Protein AF-A0A967GBX7-F1 (afdb_monomer_lite)

Radius of gyration: 18.9 Å; chains: 1; bounding box: 48×32×42 Å

Foldseek 3Di:
DDPPPPDPPPDPPPPPPPPPPDPVVVQVLFWKKWWAQPQFPHADDPPPDPQDHPGTDDMDTFPDWDDDPWKIKTKDKGAQDFDWRGFKMWIWRVDVHTHTDDIDGHYIDTGHSVDIDIDIDMDTDD

Structure (mmCIF, N/CA/C/O backbone):
data_AF-A0A967GBX7-F1
#
_entry.id   AF-A0A967GBX7-F1
#
loop_
_atom_site.group_PDB
_atom_site.id
_atom_site.type_symbol
_atom_site.label_atom_id
_atom_site.label_alt_id
_atom_site.label_comp_id
_atom_site.label_asym_id
_atom_site.label_entity_id
_atom_site.label_seq_id
_atom_site.pdbx_PDB_ins_code
_atom_site.Cartn_x
_atom_site.Cartn_y
_atom_site.Cartn_z
_atom_site.occupancy
_atom_site.B_iso_or_equiv
_atom_site.auth_seq_id
_atom_site.auth_comp_id
_atom_site.auth_asym_id
_atom_site.auth_atom_id
_atom_site.pdbx_PDB_model_num
ATOM 1 N N . LYS A 1 1 ? 31.416 17.698 -26.716 1.00 40.50 1 LYS A N 1
ATOM 2 C CA . LYS A 1 1 ? 32.212 16.446 -26.653 1.00 40.50 1 LYS A CA 1
ATOM 3 C C . LYS A 1 1 ? 31.393 15.458 -25.832 1.00 40.50 1 LYS A C 1
ATOM 5 O O . LYS A 1 1 ? 30.998 15.827 -24.737 1.00 40.50 1 LYS A O 1
ATOM 10 N N . ARG A 1 2 ? 30.985 14.326 -26.416 1.00 32.16 2 ARG A N 1
ATOM 11 C CA . ARG A 1 2 ? 30.110 13.332 -25.770 1.00 32.16 2 ARG A CA 1
ATOM 12 C C . ARG A 1 2 ? 30.964 12.475 -24.823 1.00 32.16 2 ARG A C 1
ATOM 14 O O . ARG A 1 2 ? 32.039 12.059 -25.227 1.00 32.16 2 ARG A O 1
ATOM 21 N N . TYR A 1 3 ? 30.505 12.261 -23.591 1.00 40.72 3 TYR A N 1
ATOM 22 C CA . TYR A 1 3 ? 31.227 11.570 -22.506 1.00 40.72 3 TYR A CA 1
ATOM 23 C C . TYR A 1 3 ? 31.066 10.031 -22.530 1.00 40.72 3 TYR A C 1
ATOM 25 O O . TYR A 1 3 ? 31.144 9.393 -21.490 1.00 40.72 3 TYR A O 1
ATOM 33 N N . PHE A 1 4 ? 30.826 9.424 -23.696 1.00 46.25 4 PHE A N 1
ATOM 34 C CA . PHE A 1 4 ? 30.486 7.993 -23.810 1.00 46.25 4 PHE A CA 1
ATOM 35 C C . PHE A 1 4 ? 31.475 7.184 -24.660 1.00 46.25 4 PHE A C 1
ATOM 37 O O . PHE A 1 4 ? 31.103 6.150 -25.200 1.00 46.25 4 PHE A O 1
ATOM 44 N N . ASP A 1 5 ? 32.715 7.652 -24.804 1.00 50.53 5 ASP A N 1
ATOM 45 C CA . ASP A 1 5 ? 33.678 7.074 -25.754 1.00 50.53 5 ASP A CA 1
ATOM 46 C C . ASP A 1 5 ? 34.916 6.451 -25.089 1.00 50.53 5 ASP A C 1
ATOM 48 O O . ASP A 1 5 ? 35.976 6.387 -25.696 1.00 50.53 5 ASP A O 1
ATOM 52 N N . ASP A 1 6 ? 34.782 5.966 -23.851 1.00 42.44 6 ASP A N 1
ATOM 53 C CA . ASP A 1 6 ? 35.813 5.144 -23.205 1.00 42.44 6 ASP A CA 1
ATOM 54 C C . ASP A 1 6 ? 35.265 3.745 -22.898 1.00 42.44 6 ASP A C 1
ATOM 56 O O . ASP A 1 6 ? 34.849 3.417 -21.789 1.00 42.44 6 ASP A O 1
ATOM 60 N N . GLY A 1 7 ? 35.261 2.917 -23.945 1.00 44.41 7 GLY A N 1
ATOM 61 C CA . GLY A 1 7 ? 35.648 1.508 -23.869 1.00 44.41 7 GLY A CA 1
ATOM 62 C C . GLY A 1 7 ? 35.101 0.677 -22.709 1.00 44.41 7 GLY A C 1
ATOM 63 O O . GLY A 1 7 ? 35.887 0.059 -21.990 1.00 44.41 7 GLY A O 1
ATOM 64 N N . TRP A 1 8 ? 33.777 0.561 -22.584 1.00 41.31 8 TRP A N 1
ATOM 65 C CA . TRP A 1 8 ? 33.173 -0.535 -21.823 1.00 41.31 8 TRP A CA 1
ATOM 66 C C . TRP A 1 8 ? 33.475 -1.867 -22.518 1.00 41.31 8 TRP A C 1
ATOM 68 O O . TRP A 1 8 ? 32.744 -2.330 -23.392 1.00 41.31 8 TRP A O 1
ATOM 78 N N . LYS A 1 9 ? 34.596 -2.485 -22.144 1.00 47.38 9 LYS A N 1
ATOM 79 C CA . LYS A 1 9 ? 34.824 -3.905 -22.388 1.00 47.38 9 LYS A CA 1
ATOM 80 C C . LYS A 1 9 ? 34.089 -4.659 -21.292 1.00 47.38 9 LYS A C 1
ATOM 82 O O . LYS A 1 9 ? 34.580 -4.743 -20.171 1.00 47.38 9 LYS A O 1
ATOM 87 N N . ILE A 1 10 ? 32.901 -5.159 -21.619 1.00 52.16 10 ILE A N 1
ATOM 88 C CA . ILE A 1 10 ? 32.262 -6.210 -20.831 1.00 52.16 10 ILE A CA 1
ATOM 89 C C . ILE A 1 10 ? 33.214 -7.402 -20.922 1.00 52.16 10 ILE A C 1
ATOM 91 O O . ILE A 1 10 ? 33.403 -7.967 -21.997 1.00 52.16 10 ILE A O 1
ATOM 95 N N . ASP A 1 11 ? 33.914 -7.690 -19.832 1.00 53.00 11 ASP A N 1
ATOM 96 C CA . ASP A 1 11 ? 34.740 -8.882 -19.745 1.00 53.00 11 ASP A CA 1
ATOM 97 C C . ASP A 1 11 ? 33.793 -10.099 -19.680 1.00 53.00 11 ASP A C 1
ATOM 99 O O . ASP A 1 11 ? 32.857 -10.118 -18.884 1.00 53.00 11 ASP A O 1
ATOM 103 N N . GLU A 1 12 ? 34.001 -11.086 -20.555 1.00 52.44 12 GLU A N 1
ATOM 104 C CA . GLU A 1 12 ? 33.157 -12.288 -20.688 1.00 52.44 12 GLU A CA 1
ATOM 105 C C . GLU A 1 12 ? 33.300 -13.284 -19.512 1.00 52.44 12 GLU A C 1
ATOM 107 O O . GLU A 1 12 ? 32.675 -14.343 -19.512 1.00 52.44 12 GLU A O 1
ATOM 112 N N . THR A 1 13 ? 34.120 -12.970 -18.504 1.00 51.28 13 THR A N 1
ATOM 113 C CA . THR A 1 13 ? 34.347 -13.763 -17.281 1.00 51.28 13 THR A CA 1
ATOM 114 C C . THR A 1 13 ? 33.758 -13.141 -16.011 1.00 51.28 13 THR A C 1
ATOM 116 O O . THR A 1 13 ? 33.597 -13.845 -15.012 1.00 51.28 13 THR A O 1
ATOM 119 N N . SER A 1 14 ? 33.372 -11.867 -16.039 1.00 51.16 14 SER A N 1
ATOM 120 C CA . SER A 1 14 ? 32.526 -11.247 -15.023 1.00 51.16 14 SER A CA 1
ATOM 121 C C . SER A 1 14 ? 31.066 -11.572 -15.329 1.00 51.16 14 SER A C 1
ATOM 123 O O . SER A 1 14 ? 30.671 -11.506 -16.495 1.00 51.16 14 SER A O 1
ATOM 125 N N . PRO A 1 15 ? 30.226 -11.911 -14.331 1.00 43.91 15 PRO A N 1
ATOM 126 C CA . PRO A 1 15 ? 28.798 -12.040 -14.572 1.00 43.91 15 PRO A CA 1
ATOM 127 C C . PRO A 1 15 ? 28.324 -10.699 -15.123 1.00 43.91 15 PRO A C 1
ATOM 129 O O . PRO A 1 15 ? 28.358 -9.690 -14.417 1.00 43.91 15 PRO A O 1
ATOM 132 N N . ALA A 1 16 ? 27.978 -10.679 -16.410 1.00 50.06 16 ALA A N 1
ATOM 133 C CA . ALA A 1 16 ? 27.478 -9.493 -17.069 1.00 50.06 16 ALA A CA 1
ATOM 134 C C . ALA A 1 16 ? 26.362 -8.925 -16.191 1.00 50.06 16 ALA A C 1
ATOM 136 O O . ALA A 1 16 ? 25.396 -9.619 -15.866 1.00 50.06 16 ALA A O 1
ATOM 137 N N . ILE A 1 17 ? 26.546 -7.688 -15.732 1.00 50.66 17 ILE A N 1
ATOM 138 C CA . ILE A 1 17 ? 25.517 -6.976 -14.986 1.00 50.66 17 ILE A CA 1
ATOM 139 C C . ILE A 1 17 ? 24.431 -6.661 -16.014 1.00 50.66 17 ILE A C 1
ATOM 141 O O . ILE A 1 17 ? 24.465 -5.635 -16.689 1.00 50.66 17 ILE A O 1
ATOM 145 N N . TYR A 1 18 ? 23.514 -7.605 -16.207 1.00 49.22 18 TYR A N 1
ATOM 146 C CA . TYR A 1 18 ? 22.301 -7.389 -16.970 1.00 49.22 18 TYR A CA 1
ATOM 147 C C . TYR A 1 18 ? 21.404 -6.496 -16.117 1.00 49.22 18 TYR A C 1
ATOM 149 O O . TYR A 1 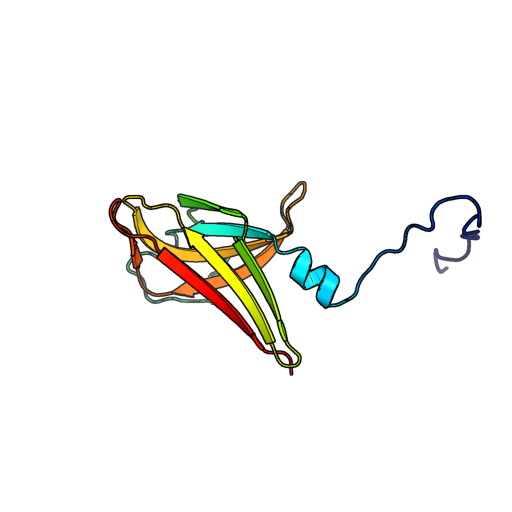18 ? 20.811 -6.947 -15.139 1.00 49.22 18 TYR A O 1
ATOM 157 N N . PHE A 1 19 ? 21.336 -5.213 -16.462 1.00 52.25 19 PHE A N 1
ATOM 158 C CA . PHE A 1 19 ? 20.254 -4.364 -15.988 1.00 52.25 19 PHE A CA 1
ATOM 159 C C . PHE A 1 19 ? 18.998 -4.779 -16.754 1.00 52.25 19 PHE A C 1
ATOM 161 O O . PHE A 1 19 ? 18.843 -4.465 -17.934 1.00 52.25 19 PHE A O 1
ATOM 168 N N . ASP A 1 20 ? 18.142 -5.562 -16.105 1.00 56.34 20 ASP A N 1
ATOM 169 C CA . ASP A 1 20 ? 16.808 -5.846 -16.618 1.00 56.34 20 ASP A CA 1
ATOM 170 C C . ASP A 1 20 ? 15.936 -4.601 -16.402 1.00 56.34 20 ASP A C 1
ATOM 172 O O . ASP A 1 20 ? 15.392 -4.374 -15.323 1.00 56.34 20 ASP A O 1
ATOM 176 N N . GLU A 1 21 ? 15.868 -3.752 -17.427 1.00 58.12 21 GLU A N 1
ATOM 177 C CA . GLU A 1 21 ? 14.995 -2.572 -17.476 1.00 58.12 21 GLU A CA 1
ATOM 178 C C . GLU A 1 21 ? 13.618 -2.894 -18.086 1.00 58.12 21 GLU A C 1
ATOM 180 O O . GLU A 1 21 ? 12.911 -1.998 -18.556 1.00 58.12 21 GLU A O 1
ATOM 185 N N . SER A 1 22 ? 13.216 -4.169 -18.134 1.00 76.31 22 SER A N 1
ATOM 186 C CA . SER A 1 22 ? 11.893 -4.523 -18.644 1.00 76.31 22 SER A CA 1
ATOM 187 C C . SER A 1 22 ? 10.783 -3.905 -17.788 1.00 76.31 22 SER A C 1
ATOM 189 O O . SER A 1 22 ? 10.927 -3.672 -16.585 1.00 76.31 22 SER A O 1
ATOM 191 N N . GLN A 1 23 ? 9.622 -3.664 -18.408 1.00 76.75 23 GLN A N 1
ATOM 192 C CA . GLN A 1 23 ? 8.431 -3.244 -17.665 1.00 76.75 23 GLN A CA 1
ATOM 193 C C . GLN A 1 23 ? 8.102 -4.234 -16.540 1.00 76.75 23 GLN A C 1
ATOM 195 O O . GLN A 1 23 ? 7.706 -3.820 -15.456 1.00 76.75 23 GLN A O 1
ATOM 200 N N . ASP A 1 24 ? 8.314 -5.530 -16.768 1.00 76.81 24 ASP A N 1
ATOM 201 C CA . ASP A 1 24 ? 8.067 -6.558 -15.761 1.00 76.81 24 ASP A CA 1
ATOM 202 C C . ASP A 1 24 ? 9.049 -6.451 -14.586 1.00 76.81 24 ASP A C 1
ATOM 204 O O . ASP A 1 24 ? 8.614 -6.529 -13.439 1.00 76.81 24 ASP A O 1
ATOM 208 N N . ALA A 1 25 ? 10.333 -6.167 -14.829 1.00 81.12 25 ALA A N 1
ATOM 209 C CA . ALA A 1 25 ? 11.292 -5.874 -13.762 1.00 81.12 25 ALA A CA 1
ATOM 210 C C . ALA A 1 25 ? 10.908 -4.617 -12.963 1.00 81.12 25 ALA A C 1
ATOM 212 O O . ALA A 1 25 ? 10.976 -4.627 -11.732 1.00 81.12 25 ALA A O 1
ATOM 213 N N . PHE A 1 26 ? 10.425 -3.563 -13.633 1.00 85.56 26 PHE A N 1
ATOM 214 C CA . PHE A 1 26 ? 9.888 -2.378 -12.957 1.00 85.56 26 PHE A CA 1
ATOM 215 C C . PHE A 1 26 ? 8.716 -2.734 -12.031 1.00 85.56 26 PHE A C 1
ATOM 217 O O . PHE A 1 26 ? 8.726 -2.352 -10.861 1.00 85.56 26 PHE A O 1
ATOM 224 N N . TYR A 1 27 ? 7.727 -3.485 -12.525 1.00 88.38 27 TYR A N 1
ATOM 225 C CA . TYR A 1 27 ? 6.542 -3.848 -11.744 1.00 88.38 27 TYR A CA 1
ATOM 226 C C . TYR A 1 27 ? 6.856 -4.808 -10.594 1.00 88.38 27 TYR A C 1
ATOM 228 O O . TYR A 1 27 ? 6.358 -4.614 -9.484 1.00 88.38 27 TYR A O 1
ATOM 236 N N . ASN A 1 28 ? 7.723 -5.793 -10.833 1.00 88.88 28 ASN A N 1
ATOM 237 C CA . ASN A 1 28 ? 8.187 -6.737 -9.814 1.00 88.88 28 ASN A CA 1
ATOM 238 C C . ASN A 1 28 ? 9.054 -6.061 -8.745 1.00 88.88 28 ASN A C 1
ATOM 240 O O . ASN A 1 28 ? 9.144 -6.551 -7.624 1.00 88.88 28 ASN A O 1
ATOM 244 N N . GLY A 1 29 ? 9.673 -4.921 -9.065 1.00 91.81 29 GLY A N 1
ATOM 245 C CA . GLY A 1 29 ? 10.398 -4.103 -8.098 1.00 91.81 29 GLY A CA 1
ATOM 246 C C . GLY A 1 29 ? 9.494 -3.393 -7.087 1.00 91.81 29 GLY A C 1
ATOM 247 O O . GLY A 1 29 ? 9.991 -2.916 -6.070 1.00 91.81 29 GLY A O 1
ATOM 248 N N . ILE A 1 30 ? 8.183 -3.298 -7.330 1.00 95.19 30 ILE A N 1
ATOM 249 C CA . ILE A 1 30 ? 7.228 -2.650 -6.422 1.00 95.19 30 ILE A CA 1
ATOM 250 C C . ILE A 1 30 ? 6.760 -3.666 -5.381 1.00 95.19 30 ILE A C 1
ATOM 252 O O . ILE A 1 30 ? 5.804 -4.405 -5.601 1.00 95.19 30 ILE A O 1
ATOM 256 N N . THR A 1 31 ? 7.440 -3.701 -4.238 1.00 97.19 31 THR A N 1
ATOM 257 C CA . THR A 1 31 ? 7.196 -4.708 -3.193 1.00 97.19 31 THR A CA 1
ATOM 258 C C . THR A 1 31 ? 6.864 -4.117 -1.834 1.00 97.19 31 THR A C 1
ATOM 260 O O . THR A 1 31 ? 6.496 -4.866 -0.936 1.00 97.19 31 THR A O 1
ATOM 263 N N . LYS A 1 32 ? 6.941 -2.795 -1.654 1.00 97.69 32 LYS A N 1
ATOM 264 C CA . LYS A 1 32 ? 6.576 -2.130 -0.398 1.00 97.69 32 LYS A CA 1
ATOM 265 C C . LYS A 1 32 ? 5.299 -1.319 -0.568 1.00 97.69 32 LYS A C 1
ATOM 267 O O . LYS A 1 32 ? 5.127 -0.638 -1.575 1.00 97.69 32 LYS A O 1
ATOM 272 N N . TRP A 1 33 ? 4.444 -1.340 0.448 1.00 97.81 33 TRP A N 1
ATOM 273 C CA . TRP A 1 33 ? 3.275 -0.471 0.543 1.00 97.81 33 TRP A CA 1
ATOM 274 C C . TRP A 1 33 ? 3.292 0.339 1.838 1.00 97.81 33 TRP A C 1
ATOM 276 O O . TRP A 1 33 ? 3.832 -0.097 2.860 1.00 97.81 33 TRP A O 1
ATOM 286 N N . VAL A 1 34 ? 2.682 1.522 1.793 1.00 97.50 34 VAL A N 1
ATOM 287 C CA . VAL A 1 34 ? 2.427 2.377 2.957 1.00 97.50 34 VAL A CA 1
ATOM 288 C C . VAL A 1 34 ? 1.016 2.951 2.840 1.00 97.50 34 VAL A C 1
ATOM 290 O O . VAL A 1 34 ? 0.617 3.410 1.773 1.00 97.50 34 VAL A O 1
ATOM 293 N N . LEU A 1 35 ? 0.256 2.898 3.929 1.00 97.12 35 LEU A N 1
ATOM 294 C CA . LEU A 1 35 ? -1.063 3.507 4.067 1.00 97.12 35 LEU A CA 1
ATOM 295 C C . LEU A 1 35 ? -0.974 4.748 4.942 1.00 97.12 35 LEU A C 1
ATOM 297 O O . LEU A 1 35 ? -0.239 4.756 5.935 1.00 97.12 35 LEU A O 1
ATOM 301 N N . GLY A 1 36 ? -1.757 5.762 4.588 1.00 95.19 36 GLY A N 1
ATOM 302 C CA . GLY A 1 36 ? -1.702 7.081 5.202 1.00 95.19 36 GLY A CA 1
ATOM 303 C C . GLY A 1 36 ? -3.071 7.658 5.524 1.00 95.19 36 GLY A C 1
ATOM 304 O O . GLY A 1 36 ? -4.108 7.118 5.123 1.00 95.19 36 GLY A O 1
ATOM 305 N N . THR A 1 37 ? -3.060 8.743 6.294 1.00 94.56 37 THR A N 1
ATOM 306 C CA . THR A 1 37 ? -4.262 9.478 6.713 1.00 94.56 37 THR A CA 1
ATOM 307 C C . THR A 1 37 ? -4.202 10.966 6.361 1.00 94.56 37 THR A C 1
ATOM 309 O O . THR A 1 37 ? -4.919 11.752 6.984 1.00 94.56 37 THR A O 1
ATOM 312 N N . GLY A 1 38 ? -3.330 11.377 5.432 1.00 89.69 38 GLY A N 1
ATOM 313 C CA . GLY A 1 38 ? -3.139 12.780 5.043 1.00 89.69 38 GLY A CA 1
ATOM 314 C C . GLY A 1 38 ? -4.434 13.428 4.565 1.00 89.69 38 GLY A C 1
ATOM 315 O O . GLY A 1 38 ? -4.784 14.525 4.992 1.00 89.69 38 GLY A O 1
ATOM 316 N N . ASN A 1 39 ? -5.229 12.675 3.806 1.00 87.25 39 ASN A N 1
ATOM 317 C CA . ASN A 1 39 ? -6.476 13.144 3.213 1.00 87.25 39 ASN A CA 1
ATOM 318 C C . ASN A 1 39 ? -7.739 12.660 3.961 1.00 87.25 39 ASN A C 1
ATOM 320 O O . ASN A 1 39 ? -8.753 12.310 3.358 1.00 87.25 39 ASN A O 1
ATOM 324 N N . LYS A 1 40 ? -7.658 12.519 5.291 1.00 87.31 40 LYS A N 1
ATOM 325 C CA . LYS A 1 40 ? -8.776 12.029 6.114 1.00 87.31 40 LYS A CA 1
ATOM 326 C C . LYS A 1 40 ? -9.893 13.068 6.236 1.00 87.31 40 LYS A C 1
ATOM 328 O O . LYS A 1 40 ? -9.658 14.199 6.658 1.00 87.31 40 LYS A O 1
ATOM 333 N N . GLY A 1 41 ? -11.133 12.650 5.991 1.00 82.62 41 GLY A N 1
ATOM 334 C CA . GLY A 1 41 ? -12.330 13.486 6.148 1.00 82.62 41 GLY A CA 1
ATOM 335 C C . GLY A 1 41 ? -12.456 14.597 5.101 1.00 82.62 41 GLY A C 1
ATOM 336 O O . GLY A 1 41 ? -13.381 15.408 5.173 1.00 82.62 41 GLY A O 1
ATOM 337 N N . THR A 1 42 ? -11.552 14.626 4.125 1.00 83.75 42 THR A N 1
ATOM 338 C CA . THR A 1 42 ? -11.575 15.504 2.958 1.00 83.75 42 THR A CA 1
ATOM 339 C C . THR A 1 42 ? -12.003 14.700 1.730 1.00 83.75 42 THR A C 1
ATOM 341 O O . THR A 1 42 ? -11.966 13.469 1.706 1.00 83.75 42 THR A O 1
ATOM 344 N N . THR A 1 43 ? -12.468 15.385 0.685 1.00 83.94 43 THR A N 1
ATOM 345 C CA . THR A 1 43 ? -12.676 14.711 -0.606 1.00 83.94 43 THR A CA 1
ATOM 346 C C . THR A 1 43 ? -11.302 14.384 -1.195 1.00 83.94 43 THR A C 1
ATOM 348 O O . THR A 1 43 ? -10.450 15.268 -1.165 1.00 83.94 43 THR A O 1
ATOM 351 N N . PRO A 1 44 ? -11.057 13.162 -1.707 1.00 80.31 44 PRO A N 1
ATOM 352 C CA . PRO A 1 44 ? -9.830 12.835 -2.434 1.00 80.31 44 PRO A CA 1
ATOM 353 C C . PRO A 1 44 ? -9.515 13.879 -3.504 1.00 80.31 44 PRO A C 1
ATOM 355 O O . PRO A 1 44 ? -10.287 14.039 -4.449 1.00 80.31 44 PRO A O 1
ATOM 358 N N . ASP A 1 45 ? -8.394 14.580 -3.341 1.00 75.62 45 ASP A N 1
ATOM 359 C CA . ASP A 1 45 ? -7.904 15.588 -4.278 1.00 75.62 45 ASP A CA 1
ATOM 360 C C . ASP A 1 45 ? -6.463 15.259 -4.672 1.00 75.62 45 ASP A C 1
ATOM 362 O O . ASP A 1 45 ? -5.540 15.340 -3.869 1.00 75.62 45 ASP A O 1
ATOM 366 N N . SER A 1 46 ? -6.270 14.865 -5.929 1.00 72.00 46 SER A N 1
ATOM 367 C CA . SER A 1 46 ? -4.957 14.496 -6.461 1.00 72.00 46 SER A CA 1
ATOM 368 C C . SER A 1 46 ? -4.080 15.696 -6.836 1.00 72.00 46 SER A C 1
ATOM 370 O O . SER A 1 46 ? -2.989 15.489 -7.363 1.00 72.00 46 SER A O 1
ATOM 372 N N . SER A 1 47 ? -4.553 16.934 -6.660 1.00 74.25 47 SER A N 1
ATOM 373 C CA . SER A 1 47 ? -3.820 18.140 -7.065 1.00 74.25 47 SER A CA 1
ATOM 374 C C . SER A 1 47 ? -2.772 18.614 -6.054 1.00 74.25 47 SER A C 1
ATOM 376 O O . SER A 1 47 ? -1.838 19.303 -6.460 1.00 74.25 47 SER A O 1
ATOM 378 N N . ASP A 1 48 ? -2.876 18.198 -4.787 1.00 63.25 48 ASP A N 1
ATOM 379 C CA . ASP A 1 48 ? -1.992 18.6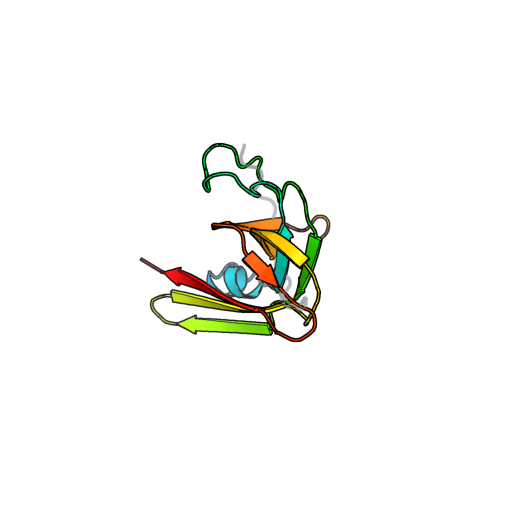26 -3.686 1.00 63.25 48 ASP A CA 1
ATOM 380 C C . ASP A 1 48 ? -1.025 17.524 -3.212 1.00 63.25 48 ASP A C 1
ATOM 382 O O . ASP A 1 48 ? -0.516 17.540 -2.096 1.00 63.25 48 ASP A O 1
ATOM 386 N N . PHE A 1 49 ? -0.756 16.520 -4.051 1.00 66.69 49 PHE A N 1
ATOM 387 C CA . PHE A 1 49 ? 0.145 15.442 -3.655 1.00 66.69 49 PHE A CA 1
ATOM 388 C C . PHE A 1 49 ? 1.616 15.867 -3.807 1.00 66.69 49 PHE A C 1
ATOM 390 O O . PHE A 1 49 ? 2.130 15.986 -4.921 1.00 66.69 49 PHE A O 1
ATOM 397 N N . THR A 1 50 ? 2.314 16.060 -2.683 1.00 65.94 50 THR A N 1
ATOM 398 C CA . THR A 1 50 ? 3.706 16.560 -2.628 1.00 65.94 50 THR A CA 1
ATOM 399 C C . THR A 1 50 ? 4.775 15.534 -3.033 1.00 65.94 50 THR A C 1
ATOM 401 O O . THR A 1 50 ? 5.969 15.838 -3.033 1.00 65.94 50 THR A O 1
ATOM 404 N N . GLY A 1 51 ? 4.362 14.343 -3.472 1.00 73.50 51 GLY A N 1
ATOM 405 C CA . GLY A 1 51 ? 5.251 13.313 -4.010 1.00 73.50 51 GLY A CA 1
ATOM 406 C C . GLY A 1 51 ? 5.685 12.256 -2.996 1.00 73.50 51 GLY A C 1
ATOM 407 O O . GLY A 1 51 ? 6.544 11.444 -3.327 1.00 73.50 51 GLY A O 1
ATOM 408 N N . ASP A 1 52 ? 5.085 12.232 -1.806 1.00 87.31 52 ASP A N 1
ATOM 409 C CA . ASP A 1 52 ? 5.177 11.135 -0.842 1.00 87.31 52 ASP A CA 1
ATOM 410 C C . ASP A 1 52 ? 3.927 11.099 0.047 1.00 87.31 52 ASP A C 1
ATOM 412 O O . ASP A 1 52 ? 3.061 11.965 -0.043 1.00 87.31 52 ASP A O 1
ATOM 416 N N . ILE A 1 53 ? 3.800 10.064 0.871 1.00 91.06 53 ILE A N 1
ATOM 417 C CA . ILE A 1 53 ? 2.675 9.913 1.787 1.00 91.06 53 ILE A CA 1
ATOM 418 C C . ILE A 1 53 ? 2.744 10.939 2.931 1.00 91.06 53 ILE A C 1
ATOM 420 O O . ILE A 1 53 ? 3.745 11.009 3.643 1.00 91.06 53 ILE A O 1
ATOM 424 N N . ASP A 1 54 ? 1.675 11.713 3.137 1.00 87.88 54 ASP A N 1
ATOM 425 C CA . ASP A 1 54 ? 1.691 12.850 4.071 1.00 87.88 54 ASP A CA 1
ATOM 426 C C . ASP A 1 54 ? 1.667 12.415 5.547 1.00 87.88 54 ASP A C 1
ATOM 428 O O . ASP A 1 54 ? 2.362 12.989 6.386 1.00 87.88 54 ASP A O 1
ATOM 432 N N . LEU A 1 55 ? 0.883 11.383 5.889 1.00 92.25 55 LEU A N 1
ATOM 433 C CA . LEU A 1 55 ? 0.748 10.879 7.266 1.00 92.25 55 LEU A CA 1
ATOM 434 C C . LEU A 1 55 ? 0.743 9.343 7.307 1.00 92.25 55 LEU A C 1
ATOM 436 O O . LEU A 1 55 ? -0.328 8.744 7.441 1.00 92.25 55 LEU A O 1
ATOM 440 N N . PRO A 1 56 ? 1.908 8.677 7.196 1.00 95.31 56 PRO A N 1
ATOM 441 C CA . PRO A 1 56 ? 1.987 7.221 7.173 1.00 95.31 56 PRO A CA 1
ATOM 442 C C . PRO A 1 56 ? 1.582 6.610 8.518 1.00 95.31 56 PRO A C 1
ATOM 444 O O . PRO A 1 56 ? 2.065 7.016 9.575 1.00 95.31 56 PRO A O 1
ATOM 447 N N . VAL A 1 57 ? 0.734 5.583 8.475 1.00 96.81 57 VAL A N 1
ATOM 448 C CA . VAL A 1 57 ? 0.227 4.890 9.674 1.00 96.81 57 VAL A CA 1
ATOM 449 C C . VAL A 1 57 ? 0.473 3.388 9.660 1.00 96.81 57 VAL A C 1
ATOM 451 O O . VAL A 1 57 ? 0.715 2.800 10.710 1.00 96.81 57 VAL A O 1
ATOM 454 N N . LEU A 1 58 ? 0.442 2.754 8.487 1.00 97.00 58 LEU A N 1
ATOM 455 C CA . LEU A 1 58 ? 0.684 1.320 8.328 1.00 97.00 58 LEU A CA 1
ATOM 456 C C . LEU A 1 58 ? 1.608 1.102 7.136 1.00 97.00 58 LEU A C 1
ATOM 458 O O . LEU A 1 58 ? 1.559 1.849 6.164 1.00 97.00 58 LEU A O 1
ATOM 462 N N . ASN A 1 59 ? 2.441 0.073 7.195 1.00 97.56 59 ASN A N 1
ATOM 463 C CA . ASN A 1 59 ? 3.285 -0.328 6.078 1.00 97.56 59 ASN A CA 1
ATOM 464 C C . ASN A 1 59 ? 3.470 -1.843 6.064 1.00 97.56 59 ASN A C 1
ATOM 466 O O . ASN A 1 59 ? 3.187 -2.527 7.052 1.00 97.56 59 ASN A O 1
ATOM 470 N N . GLY A 1 60 ? 3.967 -2.344 4.941 1.00 97.06 60 GLY A N 1
ATOM 471 C CA . GLY A 1 60 ? 4.322 -3.742 4.802 1.00 97.06 60 GLY A CA 1
ATOM 472 C C . GLY A 1 60 ? 4.868 -4.067 3.422 1.00 97.06 60 GLY A C 1
ATOM 473 O O . GLY A 1 60 ? 5.249 -3.187 2.644 1.00 97.06 60 GLY A O 1
ATOM 474 N N . THR A 1 61 ? 4.904 -5.363 3.142 1.00 97.44 61 THR A N 1
ATOM 475 C CA . THR A 1 61 ? 5.314 -5.920 1.855 1.00 97.44 61 THR A CA 1
ATOM 476 C C . THR A 1 61 ? 4.074 -6.357 1.083 1.00 97.44 61 THR A C 1
ATOM 478 O O . THR A 1 61 ? 3.091 -6.782 1.687 1.00 97.44 61 THR A O 1
ATOM 481 N N . VAL A 1 62 ? 4.096 -6.197 -0.238 1.00 96.81 62 VAL A N 1
ATOM 482 C CA . VAL A 1 62 ? 3.056 -6.711 -1.137 1.00 96.81 62 VAL A CA 1
ATOM 483 C C . VAL A 1 62 ? 3.027 -8.239 -1.047 1.00 96.81 62 VAL A C 1
ATOM 485 O O . VAL A 1 62 ? 4.082 -8.871 -1.074 1.00 96.81 62 VAL A O 1
ATOM 488 N N . ASP A 1 63 ? 1.833 -8.823 -0.956 1.00 95.56 63 ASP A N 1
ATOM 489 C CA . ASP A 1 63 ? 1.650 -10.267 -0.786 1.00 95.56 63 ASP A CA 1
ATOM 490 C C . ASP A 1 63 ? 1.777 -11.037 -2.099 1.00 95.56 63 ASP A C 1
ATOM 492 O O . ASP A 1 63 ? 2.371 -12.112 -2.132 1.00 95.56 63 ASP A O 1
ATOM 496 N N . ASP A 1 64 ? 1.205 -10.499 -3.178 1.00 95.00 64 ASP A N 1
ATOM 497 C CA . ASP A 1 64 ? 1.235 -11.128 -4.498 1.00 95.00 64 ASP A CA 1
ATOM 498 C C . ASP A 1 64 ? 1.267 -10.078 -5.615 1.00 95.00 64 ASP A C 1
ATOM 500 O O . ASP A 1 64 ? 0.660 -9.008 -5.504 1.00 95.00 64 ASP A O 1
ATOM 504 N N . ILE A 1 65 ? 1.959 -10.404 -6.706 1.00 93.38 65 ILE A N 1
ATOM 505 C CA . ILE A 1 65 ? 2.047 -9.579 -7.915 1.00 93.38 65 ILE A CA 1
ATOM 506 C C . ILE A 1 65 ? 1.647 -10.447 -9.101 1.00 93.38 65 ILE A C 1
ATOM 508 O O . ILE A 1 65 ? 2.292 -11.450 -9.408 1.00 93.38 65 ILE A O 1
ATOM 512 N N . ARG A 1 66 ? 0.591 -10.041 -9.806 1.00 92.19 66 ARG A N 1
ATOM 513 C CA . ARG A 1 66 ? 0.079 -10.759 -10.978 1.00 92.19 66 ARG A CA 1
ATOM 514 C C . ARG A 1 66 ? 0.230 -9.893 -12.211 1.00 92.19 66 ARG A C 1
ATOM 516 O O . ARG A 1 66 ? -0.371 -8.825 -12.317 1.00 92.19 66 ARG A O 1
ATOM 523 N N . VAL A 1 67 ? 1.020 -10.379 -13.159 1.00 88.38 67 VAL A N 1
ATOM 524 C CA . VAL A 1 67 ? 1.237 -9.724 -14.446 1.00 88.38 67 VAL A CA 1
ATOM 525 C C . VAL A 1 67 ? 0.399 -10.421 -15.510 1.00 88.38 67 VAL A C 1
ATOM 527 O O . VAL A 1 67 ? 0.530 -11.623 -15.739 1.00 88.38 67 VAL A O 1
ATOM 530 N N . TYR A 1 68 ? -0.458 -9.651 -16.171 1.00 87.12 68 TYR A N 1
ATOM 531 C CA . TYR A 1 68 ? -1.279 -10.085 -17.295 1.00 87.12 68 TYR A CA 1
ATOM 532 C C . TYR A 1 68 ? -0.877 -9.315 -18.556 1.00 87.12 68 TYR A C 1
ATOM 534 O O . TYR A 1 68 ? -0.160 -8.314 -18.503 1.00 87.12 68 TYR A O 1
ATOM 542 N N . GLY A 1 69 ? -1.384 -9.753 -19.710 1.00 86.06 69 GLY A N 1
ATOM 543 C CA . GLY A 1 69 ? -1.130 -9.063 -20.978 1.00 86.06 69 GLY A CA 1
ATOM 544 C C . GLY A 1 69 ? -1.636 -7.614 -20.998 1.00 86.06 69 GLY A C 1
ATOM 545 O O . GLY A 1 69 ? -1.002 -6.761 -21.608 1.00 86.06 69 GLY A O 1
ATOM 546 N N . ASP A 1 70 ? -2.740 -7.324 -20.304 1.00 90.56 70 ASP A N 1
ATOM 547 C CA . ASP A 1 70 ? -3.433 -6.029 -20.324 1.00 90.56 70 ASP A CA 1
ATOM 548 C C . ASP A 1 70 ? -3.330 -5.234 -19.013 1.00 90.56 70 ASP A C 1
ATOM 550 O O . ASP A 1 70 ? -3.784 -4.090 -18.947 1.00 90.56 70 ASP A O 1
ATOM 554 N N . ARG A 1 71 ? -2.778 -5.818 -17.943 1.00 91.50 71 ARG A N 1
ATOM 555 C CA . ARG A 1 71 ? -2.710 -5.172 -16.625 1.00 91.50 71 ARG A CA 1
ATOM 556 C C . ARG A 1 71 ? -1.688 -5.809 -15.695 1.00 91.50 71 ARG A C 1
ATOM 558 O O . ARG A 1 71 ? -1.263 -6.942 -15.897 1.00 91.50 71 ARG A O 1
ATOM 565 N N . VAL A 1 72 ? -1.372 -5.090 -14.629 1.00 93.44 72 VAL A N 1
ATOM 566 C CA . VAL A 1 72 ? -0.656 -5.603 -13.458 1.00 93.44 72 VAL A CA 1
ATOM 567 C C . VAL A 1 72 ? -1.521 -5.400 -12.226 1.00 93.44 72 VAL A C 1
ATOM 569 O O . VAL A 1 72 ? -2.191 -4.371 -12.100 1.00 93.44 72 VAL A O 1
ATOM 572 N N . GLU A 1 73 ? -1.515 -6.388 -11.340 1.00 96.00 73 GLU A N 1
ATOM 573 C CA . GLU A 1 73 ? -2.204 -6.353 -10.056 1.00 96.00 73 GLU A CA 1
ATOM 574 C C . GLU A 1 73 ? -1.214 -6.562 -8.908 1.00 96.00 73 GLU A C 1
ATOM 576 O O . GLU A 1 73 ? -0.441 -7.517 -8.934 1.00 96.00 73 GLU A O 1
ATOM 581 N N . TRP A 1 74 ? -1.285 -5.703 -7.889 1.00 97.25 74 TRP A N 1
ATOM 582 C CA . TRP A 1 74 ? -0.646 -5.918 -6.587 1.00 97.25 74 TRP A CA 1
ATOM 583 C C . TRP A 1 74 ? -1.729 -6.230 -5.561 1.00 97.25 74 TRP A C 1
ATOM 585 O O . TRP A 1 74 ? -2.670 -5.446 -5.395 1.00 97.25 74 TRP A O 1
AT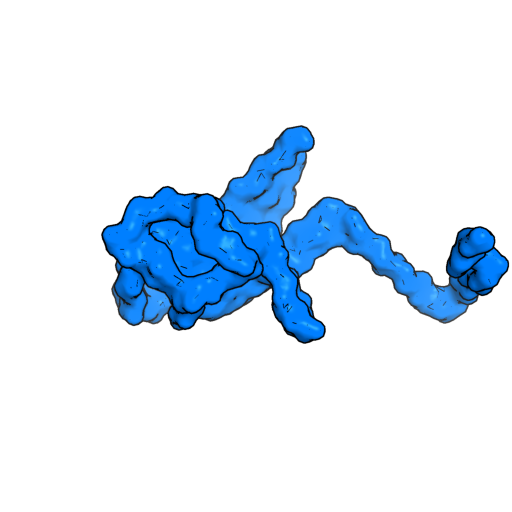OM 595 N N . GLU A 1 75 ? -1.602 -7.365 -4.881 1.00 97.50 75 GLU A N 1
ATOM 596 C CA . GLU A 1 75 ? -2.449 -7.733 -3.750 1.00 97.50 75 GLU A CA 1
ATOM 597 C C . GLU A 1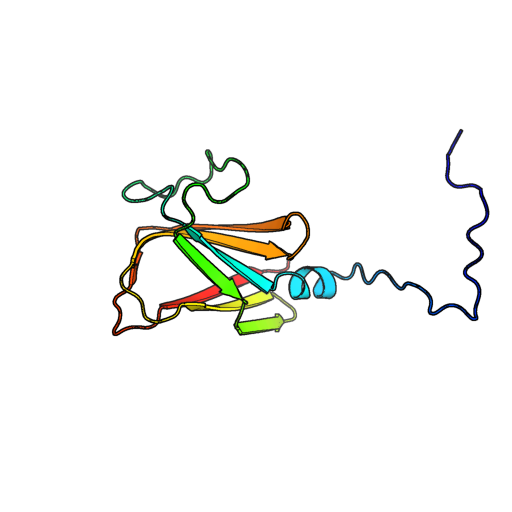 75 ? -1.750 -7.375 -2.442 1.00 97.50 75 GLU A C 1
ATOM 599 O O . GLU A 1 75 ? -0.606 -7.757 -2.200 1.00 97.50 75 GLU A O 1
ATOM 604 N N . ILE A 1 76 ? -2.459 -6.631 -1.599 1.00 97.25 76 ILE A N 1
ATOM 605 C CA . ILE A 1 76 ? -1.994 -6.189 -0.290 1.00 97.25 76 ILE A CA 1
ATOM 606 C C . ILE A 1 76 ? -2.981 -6.668 0.755 1.00 97.25 76 ILE A C 1
ATOM 608 O O . ILE A 1 76 ? -4.190 -6.437 0.664 1.00 97.25 76 ILE A O 1
ATOM 612 N N . VAL A 1 77 ? -2.439 -7.287 1.783 1.00 96.00 77 VAL A N 1
ATOM 613 C CA . VAL A 1 77 ? -3.148 -7.826 2.918 1.00 96.00 77 VAL A CA 1
ATOM 614 C C . VAL A 1 77 ? -2.674 -7.072 4.150 1.00 96.00 77 VAL A C 1
ATOM 616 O O . VAL A 1 77 ? -1.603 -7.305 4.706 1.00 96.00 77 VAL A O 1
ATOM 619 N N . VAL A 1 78 ? -3.500 -6.135 4.598 1.00 95.75 78 VAL A N 1
ATOM 620 C CA . VAL A 1 78 ? -3.208 -5.353 5.797 1.00 95.75 78 VAL A CA 1
ATOM 621 C C . VAL A 1 78 ? -3.496 -6.222 7.022 1.00 95.75 78 VAL A C 1
ATOM 623 O O . VAL A 1 78 ? -4.601 -6.768 7.115 1.00 95.75 78 VAL A O 1
ATOM 626 N N . PRO A 1 79 ? -2.562 -6.354 7.983 1.00 91.06 79 PRO A N 1
ATOM 627 C CA . PRO A 1 79 ? -2.815 -7.074 9.226 1.00 91.06 79 PRO A CA 1
ATOM 628 C C . PRO A 1 79 ? -4.069 -6.562 9.941 1.00 91.06 79 PRO A C 1
ATOM 630 O O . PRO A 1 79 ? -4.386 -5.374 9.884 1.00 91.06 79 PRO A O 1
ATOM 633 N N . ALA A 1 80 ? -4.775 -7.452 10.639 1.00 93.94 80 ALA A N 1
ATOM 634 C CA . ALA A 1 80 ? -5.945 -7.061 11.414 1.00 93.94 80 ALA A CA 1
ATOM 635 C C . ALA A 1 80 ? -5.521 -6.125 12.559 1.00 93.94 80 ALA A C 1
ATOM 637 O O . ALA A 1 80 ? -4.834 -6.530 13.496 1.00 93.94 80 ALA A O 1
ATOM 638 N N . VAL A 1 81 ? -5.913 -4.856 12.459 1.00 95.69 81 VAL A N 1
ATOM 639 C CA . VAL A 1 81 ? -5.527 -3.779 13.375 1.00 95.69 81 VAL A CA 1
ATOM 640 C C . VAL A 1 81 ? -6.665 -2.771 13.488 1.00 95.69 81 VAL A C 1
ATOM 642 O O . VAL A 1 81 ? -7.468 -2.626 12.568 1.00 95.69 81 VAL A O 1
ATOM 645 N N . ASP A 1 82 ? -6.749 -2.069 14.615 1.00 96.50 82 ASP A N 1
ATOM 646 C CA . ASP A 1 82 ? -7.634 -0.914 14.735 1.00 96.50 82 ASP A CA 1
ATOM 647 C C . ASP A 1 82 ? -6.944 0.322 14.148 1.00 96.50 82 ASP A C 1
ATOM 649 O O . ASP A 1 82 ? -5.996 0.851 14.722 1.00 96.50 82 ASP A O 1
ATOM 653 N N . GLN A 1 83 ? -7.437 0.788 13.001 1.00 95.56 83 GLN A N 1
ATOM 654 C CA . GLN A 1 83 ? -6.955 1.998 12.334 1.00 95.56 83 GLN A CA 1
ATOM 655 C C . GLN A 1 83 ? -8.142 2.751 11.737 1.00 95.56 83 GLN A C 1
ATOM 657 O O . GLN A 1 83 ? -8.991 2.156 11.077 1.00 95.56 83 GLN A O 1
ATOM 662 N N . ASN A 1 84 ? -8.195 4.069 11.939 1.00 95.12 84 ASN A N 1
ATOM 663 C CA . ASN A 1 84 ? -9.282 4.896 11.419 1.00 95.12 84 ASN A CA 1
ATOM 664 C C . ASN A 1 84 ? -8.785 5.919 10.399 1.00 95.12 84 ASN A C 1
ATOM 666 O O . ASN A 1 84 ? -7.749 6.549 10.614 1.00 95.12 84 ASN A O 1
ATOM 670 N N . GLY A 1 85 ? -9.599 6.167 9.375 1.00 94.56 85 GLY A N 1
ATOM 671 C CA . GLY A 1 85 ? -9.411 7.247 8.413 1.00 94.56 85 GLY A CA 1
ATOM 672 C C . GLY A 1 85 ? -8.227 7.050 7.482 1.00 94.56 85 GLY A C 1
ATOM 673 O O . GLY A 1 85 ? -7.537 8.018 7.188 1.00 94.56 85 GLY A O 1
ATOM 674 N N . ILE A 1 86 ? -7.970 5.809 7.071 1.00 95.12 86 ILE A N 1
ATOM 675 C CA . ILE A 1 86 ? -7.029 5.531 5.987 1.00 95.12 86 ILE A CA 1
ATOM 676 C C . ILE A 1 86 ? -7.616 6.141 4.720 1.00 95.12 86 ILE A C 1
ATOM 678 O O . ILE A 1 86 ? -8.753 5.830 4.369 1.00 95.12 86 ILE A O 1
ATOM 682 N N . SER A 1 87 ? -6.851 6.987 4.052 1.00 94.06 87 SER A N 1
ATOM 683 C CA . SER A 1 87 ? -7.302 7.745 2.879 1.00 94.06 87 SER A CA 1
ATOM 684 C C . SER A 1 87 ? -6.278 7.749 1.744 1.00 94.06 87 SER A C 1
ATOM 686 O O . SER A 1 87 ? -6.533 8.305 0.676 1.00 94.06 87 SER A O 1
ATOM 688 N N . GLU A 1 88 ? -5.127 7.108 1.959 1.00 93.69 88 GLU A N 1
ATOM 689 C CA . GLU A 1 88 ? -3.995 7.123 1.040 1.00 93.69 88 GLU A CA 1
ATOM 690 C C . GLU A 1 88 ? -3.322 5.751 0.998 1.00 93.69 88 GLU A C 1
ATOM 692 O O . GLU A 1 88 ? -3.177 5.084 2.028 1.00 93.69 88 GLU A O 1
ATOM 697 N N . LEU A 1 89 ? -2.876 5.353 -0.190 1.00 94.94 89 LEU A N 1
ATOM 698 C CA . LEU A 1 89 ? -2.015 4.200 -0.425 1.00 94.94 89 LEU A CA 1
ATOM 699 C C . LEU A 1 89 ? -0.877 4.610 -1.347 1.00 94.94 89 LEU A C 1
ATOM 701 O O . LEU A 1 89 ? -1.115 5.087 -2.455 1.00 94.94 89 LEU A O 1
ATOM 705 N N . CYS A 1 90 ? 0.343 4.315 -0.924 1.00 95.44 90 CYS A N 1
ATOM 706 C CA . CYS A 1 90 ? 1.545 4.486 -1.717 1.00 95.44 90 CYS A CA 1
ATOM 707 C C . CYS A 1 90 ? 2.254 3.141 -1.897 1.00 95.44 90 CYS A C 1
ATOM 709 O O . CYS A 1 90 ? 2.398 2.377 -0.939 1.00 95.44 90 CYS A O 1
ATOM 711 N N . LEU A 1 91 ? 2.713 2.858 -3.119 1.00 96.25 91 LEU A N 1
ATOM 712 C CA . LEU A 1 91 ? 3.534 1.690 -3.442 1.00 96.25 91 LEU A CA 1
ATOM 713 C C . LEU A 1 91 ? 4.938 2.120 -3.849 1.00 96.25 91 LEU A C 1
ATOM 715 O O . LEU A 1 91 ? 5.109 3.057 -4.632 1.00 96.25 91 LEU A O 1
ATOM 719 N N . TYR A 1 92 ? 5.932 1.393 -3.351 1.00 96.62 92 TYR A N 1
ATOM 720 C CA . TYR A 1 92 ? 7.339 1.747 -3.451 1.00 96.62 92 TYR A CA 1
ATOM 721 C C . TYR A 1 92 ? 8.171 0.593 -3.997 1.00 96.62 92 TYR A C 1
ATOM 723 O O . TYR A 1 92 ? 7.913 -0.583 -3.721 1.00 96.62 92 TYR A O 1
ATOM 731 N N . THR A 1 93 ? 9.238 0.962 -4.699 1.00 95.56 93 THR A N 1
ATOM 732 C CA . THR A 1 93 ? 10.418 0.113 -4.855 1.00 95.56 93 THR A CA 1
ATOM 733 C C . THR A 1 93 ? 11.324 0.320 -3.640 1.00 95.56 93 THR A C 1
ATOM 735 O O . THR A 1 93 ? 11.755 1.458 -3.427 1.00 95.56 93 THR A O 1
ATOM 738 N N . PRO A 1 94 ? 11.623 -0.724 -2.842 1.00 95.38 94 PRO A N 1
ATOM 739 C CA . PRO A 1 94 ? 12.510 -0.581 -1.694 1.00 95.38 94 PRO A CA 1
ATOM 740 C C . PRO A 1 94 ? 13.924 -0.136 -2.087 1.00 95.38 94 PRO A C 1
ATOM 742 O O . PRO A 1 94 ? 14.456 -0.580 -3.106 1.00 95.38 94 PRO A O 1
ATOM 745 N N . GLY A 1 95 ? 14.551 0.706 -1.268 1.00 92.81 95 GLY A N 1
ATOM 746 C CA . GLY A 1 95 ? 15.889 1.240 -1.518 1.00 92.81 95 GLY A CA 1
ATOM 747 C C . GLY A 1 95 ? 16.402 2.154 -0.404 1.00 92.81 95 GLY A C 1
ATOM 748 O O . GLY A 1 95 ? 15.834 2.233 0.682 1.00 92.81 95 GLY A O 1
ATOM 749 N N . THR A 1 96 ? 17.487 2.878 -0.688 1.00 92.56 96 THR A N 1
ATOM 750 C CA . THR A 1 96 ? 18.042 3.893 0.221 1.00 92.56 96 THR A CA 1
ATOM 751 C C . THR A 1 96 ? 18.196 5.223 -0.530 1.00 92.56 96 THR A C 1
ATOM 753 O O . THR A 1 96 ? 19.275 5.483 -1.070 1.00 92.56 96 THR A O 1
ATOM 756 N N . PRO A 1 97 ? 17.153 6.076 -0.589 1.00 90.94 97 PRO A N 1
ATOM 757 C CA . PRO A 1 97 ? 15.810 5.901 -0.016 1.00 90.94 97 PRO A CA 1
ATOM 758 C C . PRO A 1 97 ? 14.901 4.995 -0.863 1.00 90.94 97 PRO A C 1
ATOM 760 O O . PRO A 1 97 ? 15.211 4.690 -2.016 1.00 90.94 97 PRO A O 1
ATOM 763 N N . ASP A 1 98 ? 13.766 4.586 -0.291 1.00 94.44 98 ASP A N 1
ATOM 764 C CA . ASP A 1 98 ? 12.687 3.967 -1.062 1.00 94.44 98 ASP A CA 1
ATOM 765 C C . ASP A 1 98 ? 12.200 4.924 -2.154 1.00 94.44 98 ASP A C 1
ATOM 767 O O . ASP A 1 98 ? 12.171 6.143 -1.973 1.00 94.44 98 ASP A O 1
ATOM 771 N N . ILE A 1 99 ? 11.791 4.365 -3.291 1.00 92.75 99 ILE A N 1
ATOM 772 C CA . ILE A 1 99 ? 11.330 5.141 -4.441 1.00 92.75 99 ILE A CA 1
ATOM 773 C C . ILE A 1 99 ? 9.830 4.939 -4.597 1.00 92.75 99 ILE A C 1
ATOM 775 O O . ILE A 1 99 ? 9.380 3.830 -4.893 1.00 92.75 99 ILE A O 1
ATOM 779 N N . LEU A 1 100 ? 9.060 6.014 -4.442 1.00 93.50 100 LEU A N 1
ATOM 780 C CA . LEU A 1 100 ? 7.623 6.008 -4.694 1.00 93.50 100 LEU A CA 1
ATOM 781 C C . LEU A 1 100 ? 7.329 5.726 -6.172 1.00 93.50 100 LEU A C 1
ATOM 783 O O . LEU A 1 100 ? 7.931 6.326 -7.066 1.00 93.50 100 LEU A O 1
ATOM 787 N N . ARG A 1 101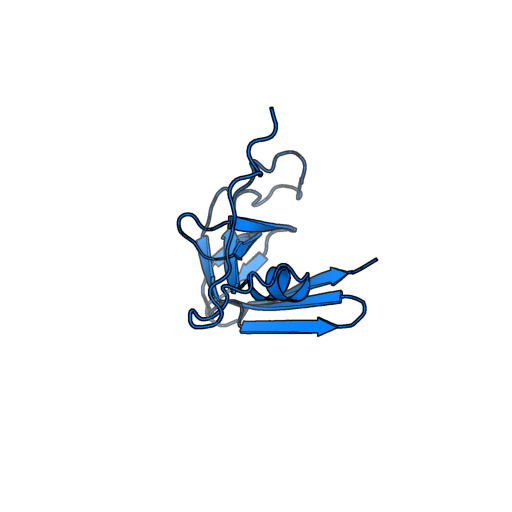 ? 6.393 4.811 -6.433 1.00 92.75 101 ARG A N 1
ATOM 788 C CA . ARG A 1 101 ? 5.992 4.407 -7.789 1.00 92.75 101 ARG A CA 1
ATOM 789 C C . ARG A 1 101 ? 4.532 4.675 -8.094 1.00 92.75 101 ARG A C 1
ATOM 791 O O . ARG A 1 101 ? 4.224 5.082 -9.210 1.00 92.75 101 ARG A O 1
ATOM 798 N N . LEU A 1 102 ? 3.647 4.422 -7.137 1.00 91.19 102 LEU A N 1
ATOM 799 C CA . LEU A 1 102 ? 2.207 4.587 -7.309 1.00 91.19 102 LEU A CA 1
ATOM 800 C C . LEU A 1 102 ? 1.606 5.218 -6.066 1.00 91.19 102 LEU A C 1
ATOM 802 O O . LEU A 1 102 ? 2.034 4.927 -4.952 1.00 91.19 102 LEU A O 1
ATOM 806 N N . VAL A 1 103 ? 0.591 6.042 -6.287 1.00 90.50 103 VAL A N 1
ATOM 807 C CA . VAL A 1 103 ? -0.165 6.741 -5.253 1.00 90.50 103 VAL A CA 1
ATOM 808 C C . VAL A 1 103 ? -1.635 6.608 -5.592 1.00 90.50 103 VAL A C 1
ATOM 810 O O . VAL A 1 103 ? -2.027 6.759 -6.750 1.00 90.50 103 VAL A O 1
ATOM 813 N N . SER A 1 104 ? -2.449 6.350 -4.580 1.00 90.06 104 SER A N 1
ATOM 814 C CA . SER A 1 104 ? -3.898 6.391 -4.677 1.00 90.06 104 SER A CA 1
ATOM 815 C C . SER A 1 104 ? -4.469 7.125 -3.478 1.00 90.06 104 SER A C 1
ATOM 817 O O . SER A 1 104 ? -4.142 6.801 -2.339 1.00 90.06 104 SER A O 1
ATOM 819 N N . LEU A 1 105 ? -5.384 8.051 -3.751 1.00 90.56 105 LEU A N 1
ATOM 820 C CA . LEU A 1 105 ? -6.224 8.700 -2.749 1.00 90.56 105 LEU A CA 1
ATOM 821 C C . LEU A 1 105 ? -7.632 8.116 -2.835 1.00 90.56 105 LEU A C 1
ATOM 823 O O . LEU A 1 105 ? -8.111 7.795 -3.927 1.00 90.56 105 LEU A O 1
ATOM 827 N N . PHE A 1 106 ? -8.293 7.950 -1.697 1.00 90.62 106 PHE A N 1
ATOM 828 C CA . PHE A 1 106 ? -9.629 7.362 -1.626 1.00 90.62 106 PHE A CA 1
ATOM 829 C C . PHE A 1 106 ? -10.387 7.846 -0.381 1.00 90.62 106 PHE A C 1
ATOM 831 O O . PHE A 1 106 ? -9.772 8.370 0.547 1.00 90.62 106 PHE A O 1
ATOM 838 N N . PRO A 1 107 ? -11.729 7.716 -0.353 1.00 91.50 107 PRO A N 1
ATOM 839 C CA . PRO A 1 107 ? -12.516 8.059 0.828 1.00 91.50 107 PRO A CA 1
ATOM 840 C C . PRO A 1 107 ? -12.092 7.260 2.061 1.00 91.50 107 PRO A C 1
ATOM 842 O O . PRO A 1 107 ? -11.661 6.119 1.933 1.00 91.50 107 PRO A O 1
ATOM 845 N N . ASP A 1 108 ? -12.303 7.828 3.246 1.00 93.38 108 ASP A N 1
ATOM 846 C CA . ASP A 1 108 ? -11.917 7.230 4.525 1.00 93.38 108 ASP A CA 1
ATOM 847 C C . ASP A 1 108 ? -12.329 5.756 4.684 1.00 93.38 108 ASP A C 1
ATOM 849 O O . ASP A 1 108 ? -13.510 5.396 4.652 1.00 93.38 108 ASP A O 1
ATOM 853 N N . ILE A 1 109 ? -11.339 4.918 4.985 1.00 93.56 109 ILE A N 1
ATOM 854 C CA . ILE A 1 109 ? -11.503 3.517 5.367 1.00 93.56 109 ILE A CA 1
ATOM 855 C C . ILE A 1 109 ? -11.105 3.346 6.833 1.00 93.56 109 ILE A C 1
ATOM 857 O O . ILE A 1 109 ? -10.068 3.831 7.291 1.00 93.56 109 ILE A O 1
ATOM 861 N N . ASN A 1 110 ? -11.929 2.610 7.576 1.00 94.88 110 ASN A N 1
ATOM 862 C CA . ASN A 1 110 ? -11.619 2.176 8.934 1.00 94.88 110 ASN A CA 1
ATOM 863 C C . ASN A 1 110 ? -11.427 0.657 8.945 1.00 94.88 110 ASN A C 1
ATOM 865 O O . ASN A 1 110 ? -12.261 -0.074 8.411 1.00 94.88 110 ASN A O 1
ATOM 869 N N . ILE A 1 111 ? -10.364 0.190 9.593 1.00 94.38 111 ILE A N 1
ATOM 870 C CA . ILE A 1 111 ? -10.084 -1.227 9.837 1.00 94.38 111 ILE A CA 1
ATOM 871 C C . ILE A 1 111 ? -10.299 -1.495 11.323 1.00 94.38 111 ILE A C 1
ATOM 873 O O . ILE A 1 111 ? -10.007 -0.647 12.172 1.00 94.38 111 ILE A O 1
ATOM 877 N N . ARG A 1 112 ? -10.841 -2.671 11.635 1.00 93.88 112 ARG A N 1
ATOM 878 C CA . ARG A 1 112 ? -10.938 -3.179 13.003 1.00 93.88 112 ARG A CA 1
ATOM 879 C C . ARG A 1 112 ? -10.012 -4.366 13.193 1.00 93.88 112 ARG A C 1
ATOM 881 O O . ARG A 1 112 ? -9.839 -5.158 12.268 1.00 93.88 112 ARG A O 1
ATOM 888 N N . SER A 1 113 ? -9.533 -4.565 14.416 1.00 92.75 113 SER A N 1
ATOM 889 C CA . SER A 1 113 ? -8.654 -5.684 14.805 1.00 92.75 113 SER A CA 1
ATOM 890 C C . SER A 1 113 ? -9.248 -7.091 14.612 1.00 92.75 113 SER A C 1
ATOM 892 O O . SER A 1 113 ? -8.548 -8.087 14.766 1.00 92.75 113 SER A O 1
ATOM 894 N N . ILE A 1 114 ? -10.521 -7.191 14.225 1.00 90.44 114 ILE A N 1
ATOM 895 C CA . ILE A 1 114 ? -11.224 -8.442 13.895 1.00 90.44 114 ILE A CA 1
ATOM 896 C C . ILE A 1 114 ? -11.408 -8.671 12.385 1.00 90.44 114 ILE A C 1
ATOM 898 O O . ILE A 1 114 ? -11.973 -9.682 11.977 1.00 90.44 114 ILE A O 1
ATOM 902 N N . THR A 1 115 ? -10.973 -7.729 11.549 1.00 89.81 115 THR A N 1
ATOM 903 C CA . THR A 1 115 ? -11.131 -7.763 10.090 1.00 89.81 115 THR A CA 1
ATOM 904 C C . THR A 1 115 ? -9.801 -7.522 9.403 1.00 89.81 115 THR A C 1
ATOM 906 O O . THR A 1 115 ? -8.992 -6.724 9.866 1.00 89.81 115 THR A O 1
ATOM 909 N N . GLN A 1 116 ? -9.605 -8.171 8.262 1.00 91.69 116 GLN A N 1
ATOM 910 C CA . GLN A 1 116 ? -8.462 -7.931 7.394 1.00 91.69 116 GLN A CA 1
ATOM 911 C C . GLN A 1 116 ? -8.891 -7.021 6.241 1.00 91.69 116 GLN A C 1
ATOM 913 O O . GLN A 1 116 ? -9.908 -7.293 5.599 1.00 91.69 116 GLN A O 1
ATOM 918 N N . LEU A 1 117 ? -8.132 -5.959 5.966 1.00 94.00 117 LEU A N 1
ATOM 919 C CA . LEU A 1 117 ? -8.317 -5.180 4.743 1.00 94.00 117 LEU A CA 1
ATOM 920 C C . LEU A 1 117 ? -7.476 -5.812 3.637 1.00 94.00 117 LEU A C 1
ATOM 922 O O . LEU A 1 117 ? -6.266 -5.976 3.786 1.00 94.00 117 LEU A O 1
ATOM 926 N N . ARG A 1 118 ? -8.128 -6.146 2.525 1.00 96.12 118 ARG A N 1
ATOM 927 C CA . ARG A 1 118 ? -7.469 -6.608 1.308 1.00 96.12 118 ARG A CA 1
ATOM 928 C C . ARG A 1 118 ? -7.618 -5.549 0.230 1.00 96.12 118 ARG A C 1
ATOM 930 O O . ARG A 1 118 ? -8.736 -5.135 -0.070 1.00 96.12 118 ARG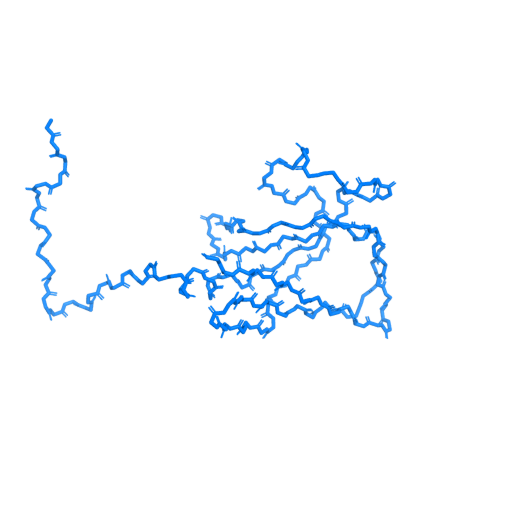 A O 1
ATOM 937 N N . ILE A 1 119 ? -6.498 -5.127 -0.337 1.00 96.19 119 ILE A N 1
ATOM 938 C CA . ILE A 1 119 ? -6.437 -4.104 -1.375 1.00 96.19 119 ILE A CA 1
ATOM 939 C C . ILE A 1 119 ? -5.871 -4.749 -2.633 1.00 96.19 119 ILE A C 1
ATOM 941 O O . ILE A 1 119 ? -4.856 -5.437 -2.579 1.00 96.19 119 ILE A O 1
ATOM 945 N N . ILE A 1 120 ? -6.539 -4.525 -3.760 1.00 96.81 120 ILE A N 1
ATOM 946 C CA . ILE A 1 120 ? -6.052 -4.926 -5.077 1.00 96.81 120 ILE A CA 1
ATOM 947 C C . ILE A 1 120 ? -5.838 -3.644 -5.868 1.00 96.81 120 ILE A C 1
ATOM 949 O O . ILE A 1 120 ? -6.794 -2.926 -6.163 1.00 96.81 120 ILE A O 1
ATOM 953 N N . VAL A 1 121 ? -4.582 -3.347 -6.184 1.00 95.75 121 VAL A N 1
ATOM 954 C CA . VAL A 1 121 ? -4.220 -2.215 -7.041 1.00 95.75 121 VAL A CA 1
ATOM 955 C C . VAL A 1 121 ? -4.072 -2.732 -8.458 1.00 95.75 121 VAL A C 1
ATOM 957 O O . VAL A 1 121 ? -3.240 -3.600 -8.696 1.00 95.75 121 VAL A O 1
ATOM 960 N N . THR A 1 122 ? -4.849 -2.196 -9.397 1.00 95.00 122 THR A N 1
ATOM 961 C CA . THR A 1 122 ? -4.814 -2.607 -10.805 1.00 95.00 122 THR A CA 1
ATOM 962 C C . THR A 1 122 ? -4.353 -1.455 -11.688 1.00 95.00 122 THR A C 1
ATOM 964 O O . THR A 1 122 ? -5.018 -0.422 -11.761 1.00 95.00 122 THR A O 1
ATOM 967 N N . VAL A 1 123 ? -3.260 -1.654 -12.424 1.00 90.69 123 VAL A N 1
ATOM 968 C CA . VAL A 1 123 ? -2.777 -0.714 -13.449 1.00 90.69 123 VAL A CA 1
ATOM 969 C C . VAL A 1 123 ? -2.939 -1.356 -14.821 1.00 90.69 123 VAL A C 1
ATOM 971 O O . VAL A 1 123 ? -2.410 -2.439 -15.063 1.00 90.69 123 VAL A O 1
ATOM 974 N N . ARG A 1 124 ? -3.680 -0.701 -15.722 1.00 89.44 124 ARG A N 1
ATOM 975 C CA . ARG A 1 124 ? -3.895 -1.182 -17.097 1.00 89.44 124 ARG A CA 1
ATOM 976 C C . ARG A 1 124 ? -2.762 -0.749 -18.023 1.00 89.44 124 ARG A C 1
ATOM 978 O O . ARG A 1 124 ? -2.289 0.382 -17.930 1.00 89.44 124 ARG A O 1
ATOM 985 N N . ARG A 1 125 ? -2.366 -1.651 -18.919 1.00 81.62 125 ARG A N 1
ATOM 986 C CA . ARG A 1 125 ? -1.403 -1.427 -20.001 1.00 81.62 125 ARG A CA 1
ATOM 987 C C . ARG A 1 125 ? -2.191 -1.043 -21.261 1.00 81.62 125 ARG A C 1
ATOM 989 O O . ARG A 1 125 ? -3.167 -1.720 -21.587 1.00 81.62 125 ARG A O 1
ATOM 996 N N . TYR A 1 126 ? -1.795 0.042 -21.924 1.00 71.25 126 TYR A N 1
ATOM 997 C CA . TYR A 1 126 ? -2.384 0.526 -23.179 1.00 71.25 126 TYR A CA 1
ATOM 998 C C . TYR A 1 126 ? -1.313 0.638 -24.256 1.00 71.25 126 TYR A C 1
ATOM 1000 O O . TYR A 1 126 ? -0.165 0.979 -23.890 1.00 71.25 126 TYR A O 1
#

Sequence (126 aa):
KRYFDDGWKIDETSPAIYFDESQDAFYNGITKWVLGTGNKGTTPDSSDFTGDIDLPVLNGTVDDIRVYGDRVEWEIVVPAVDQNGISELCLYTPGTPDILRLVSLFPDINIRSITQLRIIVTVRRY

pLDDT: mean 83.45, std 17.5, range [32.16, 97.81]

Secondary structure (DSSP, 8-state):
--S--S-----TTS--------HHHHHHT--EEEEE-TTTTS---TTS--SS-SSEEEEEE-SEEEE-SSEEEEEEEE-S--EEEEEEEEEEE-SSS-EEEEEEEEEEEEE-TT--EEEEEEEE--